Protein AF-A0A1G1DJS7-F1 (afdb_monomer)

Secondary structure (DSSP, 8-state):
-PPPPHHHHHHHHHHHTS-HHHHHHHHHHHHHHHHHHH-SS--HHHHHHHHHHHH------S-HHHHHHHHHHT---

Structure (mmCIF, N/CA/C/O backbone):
data_AF-A0A1G1DJS7-F1
#
_entry.id   AF-A0A1G1DJS7-F1
#
loop_
_atom_site.group_PDB
_atom_site.id
_atom_site.type_symbol
_atom_site.label_atom_id
_atom_site.label_alt_id
_atom_site.label_comp_id
_atom_site.label_asym_id
_atom_site.label_entity_id
_atom_site.label_seq_id
_atom_site.pdbx_PDB_ins_code
_atom_site.Cartn_x
_atom_site.Cartn_y
_atom_site.Cartn_z
_atom_site.occupancy
_atom_site.B_iso_or_equiv
_atom_site.auth_seq_id
_atom_site.auth_comp_id
_atom_site.auth_asym_id
_atom_site.auth_atom_id
_atom_site.pdbx_PDB_model_num
ATOM 1 N N . MET A 1 1 ? -0.891 -6.353 26.184 1.00 51.12 1 MET A N 1
ATOM 2 C CA . MET A 1 1 ? -1.495 -5.632 25.046 1.00 51.12 1 MET A CA 1
ATOM 3 C C . MET A 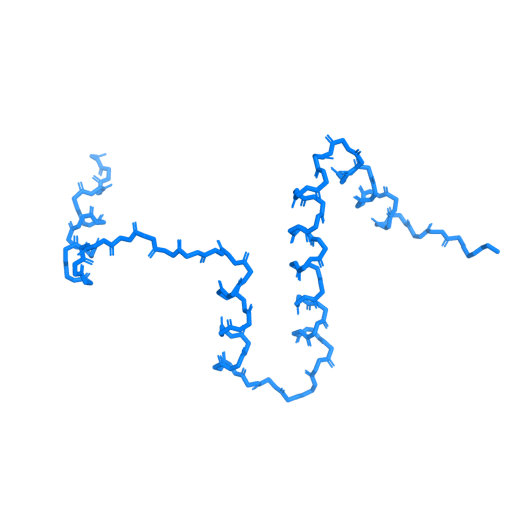1 1 ? -0.880 -4.249 25.047 1.00 51.12 1 MET A C 1
ATOM 5 O O . MET A 1 1 ? -1.141 -3.494 25.974 1.00 51.12 1 MET A O 1
ATOM 9 N N . GLU A 1 2 ? 0.035 -3.979 24.123 1.00 70.88 2 GLU A N 1
ATOM 10 C CA . GLU A 1 2 ? 0.716 -2.683 24.064 1.00 70.88 2 GLU A CA 1
ATOM 11 C C . GLU A 1 2 ? -0.273 -1.590 23.647 1.00 70.88 2 GLU A C 1
ATOM 13 O O . GLU A 1 2 ? -1.168 -1.814 22.825 1.00 70.88 2 GLU A O 1
ATOM 18 N N . ALA A 1 3 ? -0.168 -0.423 24.281 1.00 71.75 3 ALA A N 1
ATOM 19 C CA . ALA A 1 3 ? -1.043 0.697 23.985 1.00 71.75 3 ALA A CA 1
ATOM 20 C C . ALA A 1 3 ? -0.659 1.287 22.626 1.00 71.75 3 ALA A C 1
ATOM 22 O O . ALA A 1 3 ? 0.454 1.775 22.456 1.00 71.75 3 ALA A O 1
ATOM 23 N N . LYS A 1 4 ? -1.600 1.271 21.676 1.00 80.75 4 LYS A N 1
ATOM 24 C CA . LYS A 1 4 ? -1.397 1.909 20.374 1.00 80.75 4 LYS A CA 1
ATOM 25 C C . LYS A 1 4 ? -1.203 3.414 20.539 1.00 80.75 4 LYS A C 1
ATOM 27 O O . LYS A 1 4 ? -2.001 4.070 21.223 1.00 80.75 4 LYS A O 1
ATOM 32 N N . THR A 1 5 ? -0.194 3.948 19.866 1.00 91.44 5 THR A N 1
ATOM 33 C CA . THR A 1 5 ? 0.040 5.382 19.698 1.00 91.44 5 THR A CA 1
ATOM 34 C C . THR A 1 5 ? -1.154 6.054 19.011 1.00 91.44 5 THR A C 1
ATOM 36 O O . THR A 1 5 ? -2.021 5.395 18.427 1.00 91.44 5 THR A O 1
ATOM 39 N N . LEU A 1 6 ? -1.216 7.388 19.074 1.00 93.00 6 LEU A N 1
ATOM 40 C CA . LEU A 1 6 ? -2.230 8.161 18.352 1.00 93.00 6 LEU A CA 1
ATOM 41 C C . LEU A 1 6 ? -2.209 7.837 16.847 1.00 93.00 6 LEU A C 1
ATOM 43 O O . LEU A 1 6 ? -3.254 7.556 16.269 1.00 93.00 6 LEU A O 1
ATOM 47 N N . TYR A 1 7 ? -1.021 7.792 16.242 1.00 89.19 7 TYR A N 1
ATOM 48 C CA . TYR A 1 7 ? -0.857 7.575 14.804 1.00 89.19 7 TYR A CA 1
ATOM 49 C C . TYR A 1 7 ? -1.263 6.170 14.359 1.00 89.19 7 TYR A C 1
ATOM 51 O O . TYR A 1 7 ? -1.931 6.023 13.342 1.00 89.19 7 TYR A O 1
ATOM 59 N N . GLU A 1 8 ? -0.957 5.138 15.149 1.00 88.94 8 GLU A N 1
ATOM 60 C CA . GLU A 1 8 ? -1.426 3.779 14.855 1.00 88.94 8 GLU A CA 1
ATOM 61 C C . GLU A 1 8 ? -2.956 3.693 14.846 1.00 88.94 8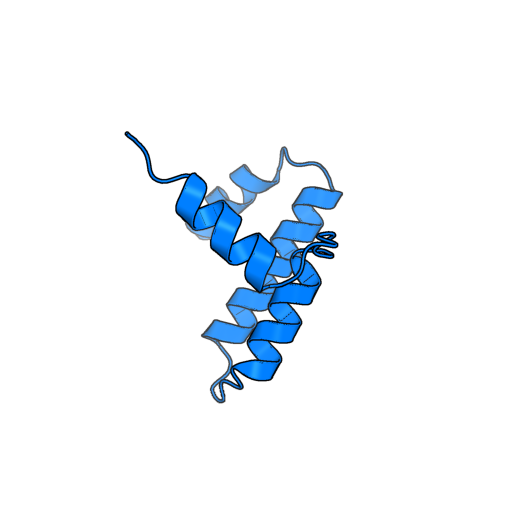 GLU A C 1
ATOM 63 O O . GLU A 1 8 ? -3.531 2.958 14.043 1.00 88.94 8 GLU A O 1
ATOM 68 N N . LYS A 1 9 ? -3.636 4.443 15.723 1.00 92.50 9 LYS A N 1
ATOM 69 C CA . LYS A 1 9 ? -5.104 4.484 15.744 1.00 92.50 9 LYS A CA 1
ATOM 70 C C . LYS A 1 9 ? -5.671 5.187 14.515 1.00 92.50 9 LYS A C 1
ATOM 72 O O . LYS A 1 9 ? -6.646 4.682 13.967 1.00 92.50 9 LYS A O 1
ATOM 77 N N . GLU A 1 10 ? -5.082 6.303 14.091 1.00 92.88 10 GLU A N 1
ATOM 78 C CA . GLU A 1 10 ? -5.539 7.026 12.898 1.00 92.88 10 GLU A CA 1
ATOM 79 C C . GLU A 1 10 ? -5.287 6.219 11.617 1.00 92.88 10 GLU A C 1
ATOM 81 O O . GLU A 1 10 ? -6.221 6.013 10.849 1.00 92.88 10 GLU A O 1
ATOM 86 N N . ILE A 1 11 ? -4.102 5.620 11.447 1.00 90.38 11 ILE A N 1
ATOM 87 C CA . ILE A 1 11 ? -3.809 4.738 10.299 1.00 90.38 11 ILE A CA 1
ATOM 88 C C . ILE A 1 11 ? -4.827 3.593 10.220 1.00 90.38 11 ILE A C 1
ATOM 90 O O . ILE A 1 11 ? -5.361 3.295 9.154 1.00 90.38 11 ILE A O 1
ATOM 94 N N . LEU A 1 12 ? -5.155 2.969 11.356 1.00 91.62 12 LEU A N 1
ATOM 95 C CA . LEU A 1 12 ? -6.148 1.894 11.398 1.00 91.62 12 LEU A CA 1
ATOM 96 C C . LEU A 1 12 ? -7.565 2.349 11.042 1.00 91.62 12 LEU A C 1
ATOM 98 O O . LEU A 1 12 ? -8.352 1.521 10.585 1.00 91.62 12 LEU A O 1
ATOM 102 N N . LYS A 1 13 ? -7.926 3.611 11.296 1.00 92.75 13 LYS A N 1
ATOM 103 C CA . LYS A 1 13 ? -9.227 4.153 10.880 1.00 92.75 13 LYS A CA 1
ATOM 104 C C . LYS A 1 13 ? -9.274 4.336 9.368 1.00 92.75 13 LYS A C 1
ATOM 106 O O . LYS A 1 13 ? -10.252 3.906 8.765 1.00 92.75 13 LYS A O 1
ATOM 111 N N . GLU A 1 14 ? -8.214 4.888 8.781 1.00 89.38 14 GLU A N 1
ATOM 112 C CA . GLU A 1 14 ? -8.116 5.135 7.337 1.00 89.38 14 GLU A CA 1
ATOM 113 C C . GLU A 1 14 ? -8.206 3.839 6.518 1.00 89.38 14 GLU A C 1
ATOM 115 O O . GLU A 1 14 ? -8.888 3.786 5.497 1.00 89.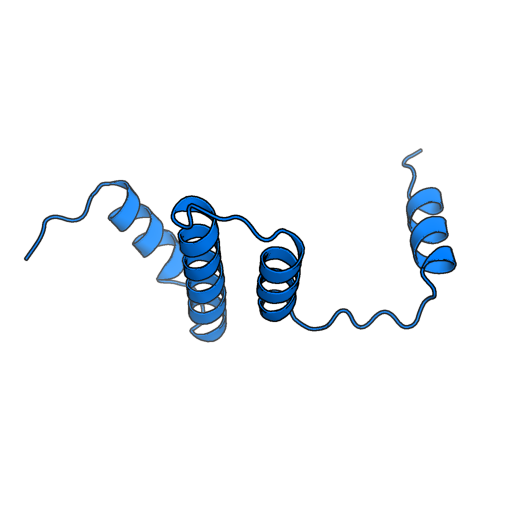38 14 GLU A O 1
ATOM 120 N N . ILE A 1 15 ? -7.581 2.752 6.987 1.00 92.50 15 ILE A N 1
ATOM 121 C CA . ILE A 1 15 ? -7.534 1.500 6.214 1.00 92.50 15 ILE A CA 1
ATOM 122 C C . ILE A 1 15 ? -8.759 0.595 6.393 1.00 92.50 15 ILE A C 1
ATOM 124 O O . ILE A 1 15 ? -9.014 -0.258 5.546 1.00 92.50 15 ILE A O 1
ATOM 128 N N . ARG A 1 16 ? -9.528 0.745 7.483 1.00 91.06 16 ARG A N 1
ATOM 129 C CA . ARG A 1 16 ? -10.563 -0.234 7.883 1.00 91.06 16 ARG A CA 1
ATOM 130 C C . ARG A 1 16 ? -11.686 -0.402 6.861 1.00 91.06 16 ARG A C 1
ATOM 132 O O . ARG A 1 16 ? -12.247 -1.488 6.76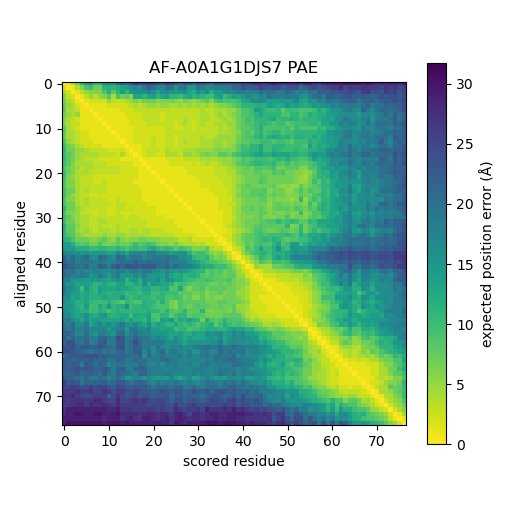1 1.00 91.06 16 ARG A O 1
ATOM 139 N N . ASN A 1 17 ? -12.028 0.662 6.142 1.00 92.81 17 ASN A N 1
ATOM 140 C CA . ASN A 1 17 ? -13.151 0.668 5.201 1.00 92.81 17 ASN A CA 1
ATOM 141 C C . ASN A 1 17 ? -12.717 0.410 3.752 1.00 92.81 17 ASN A C 1
ATOM 143 O O . ASN A 1 17 ? -13.542 0.471 2.842 1.00 92.81 17 ASN A O 1
ATOM 147 N N . LEU A 1 18 ? -11.430 0.148 3.525 1.00 94.00 18 LEU A N 1
ATOM 148 C CA . LEU A 1 18 ? -10.909 -0.157 2.201 1.00 94.00 18 LEU A CA 1
ATOM 149 C C . LEU A 1 18 ? -11.147 -1.625 1.859 1.00 94.00 18 LEU A C 1
ATOM 151 O O . LEU A 1 18 ? -11.205 -2.482 2.742 1.00 94.00 18 LEU A O 1
ATOM 155 N N . SER A 1 19 ? -11.246 -1.926 0.567 1.00 95.50 19 SER A N 1
ATOM 156 C CA . SER A 1 19 ? -11.256 -3.310 0.102 1.00 95.50 19 SER A CA 1
ATOM 157 C C . SER A 1 19 ? -9.922 -3.993 0.414 1.00 95.50 19 SER A C 1
ATOM 159 O O . SER A 1 19 ? -8.880 -3.341 0.479 1.00 95.50 19 SER A O 1
ATOM 161 N N . GLU A 1 20 ? -9.941 -5.313 0.580 1.00 93.00 20 GLU A N 1
ATOM 162 C CA . GLU A 1 20 ? -8.736 -6.102 0.864 1.00 93.00 20 GLU A CA 1
ATOM 163 C C . GLU A 1 20 ? -7.584 -5.846 -0.136 1.00 93.00 20 GLU A C 1
ATOM 165 O O . GLU A 1 20 ? -6.472 -5.593 0.327 1.00 93.00 20 GLU A O 1
ATOM 170 N N . PRO A 1 21 ? -7.814 -5.738 -1.466 1.00 92.25 21 PRO A N 1
ATOM 171 C CA . PRO A 1 21 ? -6.748 -5.381 -2.411 1.00 92.25 21 PRO A CA 1
ATOM 172 C C . PRO A 1 21 ? -6.117 -4.003 -2.154 1.00 92.25 21 PRO A C 1
ATOM 174 O O . PRO A 1 21 ? -4.917 -3.807 -2.347 1.00 92.25 21 PRO A O 1
ATOM 177 N N . LEU A 1 22 ? -6.910 -3.024 -1.707 1.00 89.88 22 LEU A N 1
ATOM 178 C CA . LEU A 1 22 ? -6.405 -1.691 -1.367 1.00 89.88 22 LEU A CA 1
ATOM 179 C C . LEU A 1 22 ? -5.652 -1.700 -0.034 1.00 89.88 22 LEU A C 1
ATOM 181 O O . LEU A 1 22 ? -4.623 -1.034 0.082 1.00 89.88 22 LEU A O 1
ATOM 185 N N . GLN A 1 23 ? -6.120 -2.475 0.948 1.00 92.56 23 GLN A N 1
ATOM 186 C CA . GLN A 1 23 ? -5.391 -2.683 2.202 1.00 92.56 23 GLN A CA 1
ATOM 187 C C . GLN A 1 23 ? -4.031 -3.343 1.944 1.00 92.56 23 GLN A C 1
ATOM 189 O O . GLN A 1 23 ? -3.021 -2.888 2.481 1.00 92.56 23 GLN A O 1
ATOM 194 N N . GLU A 1 24 ? -3.981 -4.356 1.076 1.00 90.56 24 GLU A N 1
ATOM 195 C CA . GLU A 1 24 ? -2.738 -5.012 0.664 1.00 90.56 24 GLU A CA 1
ATOM 196 C C . GLU A 1 24 ? -1.777 -4.025 -0.013 1.00 90.56 24 GLU A C 1
ATOM 198 O O . GLU A 1 24 ? -0.595 -3.963 0.337 1.00 90.56 24 GLU A O 1
ATOM 203 N N . LYS A 1 25 ? -2.279 -3.200 -0.940 1.00 88.06 25 LYS A N 1
ATOM 204 C CA . LYS A 1 25 ? -1.465 -2.179 -1.613 1.00 88.06 25 LYS A CA 1
ATOM 205 C C . LYS A 1 25 ? -0.876 -1.175 -0.618 1.00 88.06 25 LYS A C 1
ATOM 207 O O . LYS A 1 25 ? 0.317 -0.883 -0.683 1.00 88.06 25 LYS A O 1
ATOM 212 N N . LEU A 1 26 ? -1.676 -0.685 0.330 1.00 90.81 26 LEU A N 1
ATOM 213 C CA . LEU A 1 26 ? -1.200 0.232 1.372 1.00 90.81 26 LEU A CA 1
ATOM 214 C C . LEU A 1 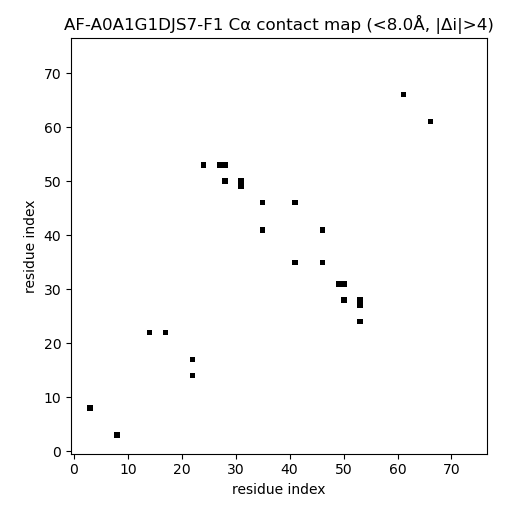26 ? -0.174 -0.418 2.299 1.00 90.81 26 LEU A C 1
ATOM 216 O O . LEU A 1 26 ? 0.821 0.217 2.642 1.00 90.81 26 LEU A O 1
ATOM 220 N N . PHE A 1 27 ? -0.374 -1.684 2.669 1.00 90.12 27 PHE A N 1
ATOM 221 C CA . PHE A 1 27 ? 0.602 -2.433 3.455 1.00 90.12 27 PHE A CA 1
ATOM 222 C C . PHE A 1 27 ?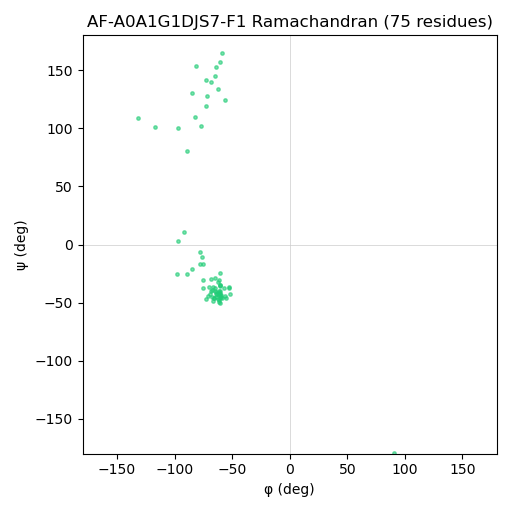 1.959 -2.514 2.742 1.00 90.12 27 PHE A C 1
ATOM 224 O O . PHE A 1 27 ? 2.985 -2.232 3.361 1.00 90.12 27 PHE A O 1
ATOM 231 N N . ARG A 1 28 ? 1.970 -2.824 1.437 1.00 88.56 28 ARG A N 1
ATOM 232 C CA . ARG A 1 28 ? 3.199 -2.862 0.624 1.00 88.56 28 ARG A CA 1
ATOM 233 C C . ARG A 1 28 ? 3.900 -1.499 0.581 1.00 88.56 28 ARG A C 1
ATOM 235 O O . ARG A 1 28 ? 5.108 -1.443 0.785 1.00 88.56 28 ARG A O 1
ATOM 242 N N . ILE A 1 29 ? 3.149 -0.408 0.401 1.00 87.56 29 ILE A N 1
ATOM 243 C CA . ILE A 1 29 ? 3.698 0.962 0.408 1.00 87.56 29 ILE A CA 1
ATOM 244 C C . ILE A 1 29 ? 4.331 1.295 1.766 1.00 87.56 29 ILE A C 1
ATOM 246 O O . ILE A 1 29 ? 5.471 1.749 1.819 1.00 87.56 29 ILE A O 1
ATOM 250 N N . ILE A 1 30 ? 3.623 1.041 2.872 1.00 88.19 30 ILE A N 1
ATOM 251 C CA . ILE A 1 30 ? 4.140 1.291 4.227 1.00 88.19 30 ILE A CA 1
ATOM 252 C C . ILE A 1 30 ? 5.399 0.456 4.488 1.00 88.19 30 ILE A C 1
ATOM 254 O O . ILE A 1 30 ? 6.349 0.951 5.096 1.00 88.19 30 ILE A O 1
ATOM 258 N N . HIS A 1 31 ? 5.422 -0.798 4.027 1.00 86.69 31 HIS A N 1
ATOM 259 C CA . HIS A 1 31 ? 6.590 -1.661 4.154 1.00 86.69 31 HIS A CA 1
ATOM 260 C C . HIS A 1 31 ? 7.801 -1.077 3.425 1.00 86.69 31 HIS A C 1
ATOM 262 O O . HIS A 1 31 ? 8.868 -0.990 4.026 1.00 86.69 31 HIS A O 1
ATOM 268 N N . LEU A 1 32 ? 7.627 -0.630 2.180 1.00 84.31 32 LEU A N 1
ATOM 269 C CA . LEU A 1 32 ? 8.701 -0.010 1.409 1.00 84.31 32 LEU A CA 1
ATOM 270 C C . LEU A 1 32 ? 9.222 1.256 2.090 1.00 84.31 32 LEU A C 1
ATOM 272 O O . LEU A 1 32 ? 10.414 1.353 2.355 1.00 84.31 32 LEU A O 1
ATOM 276 N N . LEU A 1 33 ? 8.335 2.178 2.475 1.00 82.75 33 LEU A N 1
ATOM 277 C CA . LEU A 1 33 ? 8.734 3.413 3.164 1.00 82.75 33 LEU A CA 1
ATOM 278 C C . LEU A 1 33 ? 9.517 3.125 4.449 1.00 82.75 33 LEU A C 1
ATOM 280 O O . LEU A 1 33 ? 10.475 3.821 4.777 1.00 82.75 33 LEU A O 1
ATOM 284 N N . ARG A 1 34 ? 9.134 2.073 5.177 1.00 84.81 34 ARG A N 1
ATOM 285 C CA . ARG A 1 34 ? 9.870 1.630 6.358 1.00 84.81 34 ARG A CA 1
ATOM 286 C C . ARG A 1 34 ? 11.278 1.143 6.004 1.00 84.81 34 ARG A C 1
ATOM 288 O O . ARG A 1 34 ? 12.193 1.426 6.771 1.00 84.81 34 ARG A O 1
ATOM 295 N N . GLN A 1 35 ? 11.455 0.409 4.906 1.00 80.50 35 GLN A N 1
ATOM 296 C CA . GLN A 1 35 ? 12.785 -0.018 4.457 1.00 80.50 35 GLN A CA 1
ATOM 297 C C . GLN A 1 35 ? 13.649 1.186 4.076 1.00 80.50 35 GLN A C 1
ATOM 299 O O . GLN A 1 35 ? 14.780 1.267 4.540 1.00 80.50 35 GLN A O 1
ATOM 304 N N . GLU A 1 36 ? 13.094 2.145 3.335 1.00 73.06 36 GLU A N 1
ATOM 305 C CA . GLU A 1 36 ? 13.795 3.368 2.919 1.00 73.06 36 GLU A CA 1
ATOM 306 C C . GLU A 1 36 ? 14.260 4.227 4.101 1.00 73.06 36 GLU A C 1
ATOM 308 O O . GLU A 1 36 ? 15.381 4.720 4.122 1.00 73.06 36 GLU A O 1
ATOM 313 N N . ILE A 1 37 ? 13.418 4.382 5.127 1.00 77.44 37 ILE A N 1
ATOM 314 C CA . ILE A 1 37 ? 13.738 5.218 6.296 1.00 77.44 37 ILE A CA 1
ATOM 315 C C . ILE A 1 37 ? 14.745 4.533 7.237 1.00 77.44 37 ILE A C 1
ATOM 317 O O . ILE A 1 37 ? 15.493 5.214 7.938 1.00 77.44 37 ILE A O 1
ATOM 321 N N . ILE A 1 38 ? 14.738 3.197 7.314 1.00 69.81 38 ILE A N 1
ATOM 322 C CA . ILE A 1 38 ? 15.521 2.438 8.306 1.00 69.81 38 ILE A CA 1
ATOM 323 C C . ILE A 1 38 ? 16.850 1.918 7.733 1.00 69.81 38 ILE A C 1
ATOM 325 O O . ILE A 1 38 ? 17.783 1.693 8.507 1.00 69.81 38 ILE A O 1
ATOM 329 N N . LYS A 1 39 ? 16.972 1.711 6.415 1.00 64.69 39 LYS A N 1
ATOM 330 C CA . LYS A 1 39 ? 18.208 1.184 5.817 1.00 64.69 39 LYS A CA 1
ATOM 331 C C . LYS A 1 39 ? 19.329 2.245 5.840 1.00 64.69 39 LYS A C 1
ATOM 333 O O . LYS A 1 39 ? 19.128 3.351 5.351 1.00 64.69 39 LYS A O 1
ATOM 338 N N . PRO A 1 40 ? 20.523 1.917 6.374 1.00 58.59 40 PRO A N 1
ATOM 339 C CA . PRO A 1 40 ? 21.656 2.845 6.440 1.00 58.59 40 PRO A CA 1
ATOM 340 C C . PRO A 1 40 ? 22.412 3.004 5.107 1.00 58.59 40 PRO A C 1
ATOM 342 O O . PRO A 1 40 ? 23.153 3.970 4.948 1.00 58.59 40 PRO A O 1
ATOM 345 N N . GLU A 1 41 ? 22.226 2.083 4.157 1.00 64.81 41 GLU A N 1
ATOM 346 C CA . GLU A 1 41 ? 22.806 2.131 2.810 1.00 64.81 41 GLU A CA 1
ATOM 347 C C . GLU A 1 41 ? 21.665 2.211 1.791 1.00 64.81 41 GLU A C 1
ATOM 349 O O . GLU A 1 41 ? 20.977 1.227 1.516 1.00 64.81 41 GLU A O 1
ATOM 354 N N . TYR A 1 42 ? 21.427 3.424 1.295 1.00 63.72 42 TYR A N 1
ATOM 355 C CA . TYR A 1 42 ? 20.433 3.721 0.270 1.00 63.72 42 TYR A CA 1
ATOM 356 C C . TYR A 1 42 ? 21.023 3.410 -1.111 1.00 63.72 42 TYR A C 1
ATOM 358 O O . TYR A 1 42 ? 21.923 4.111 -1.576 1.00 63.72 42 TYR A O 1
ATOM 366 N N . ASP A 1 43 ? 20.525 2.355 -1.756 1.00 72.56 43 ASP A N 1
ATOM 367 C CA . ASP A 1 43 ? 20.739 2.102 -3.183 1.00 72.56 43 ASP A CA 1
ATOM 368 C C . ASP A 1 43 ? 19.519 2.632 -3.943 1.00 72.56 43 ASP A C 1
ATOM 370 O O . ASP A 1 43 ? 18.467 1.992 -3.991 1.00 72.56 43 ASP A O 1
ATOM 374 N N . GLU A 1 44 ? 19.672 3.826 -4.518 1.00 70.62 44 GLU A N 1
ATOM 375 C CA . GLU A 1 44 ? 18.625 4.554 -5.245 1.00 70.62 44 GLU A CA 1
ATOM 376 C C . GLU A 1 44 ? 17.969 3.710 -6.344 1.00 70.62 44 GLU A C 1
ATOM 378 O O . GLU A 1 44 ? 16.756 3.785 -6.563 1.00 70.62 44 GLU A O 1
ATOM 383 N 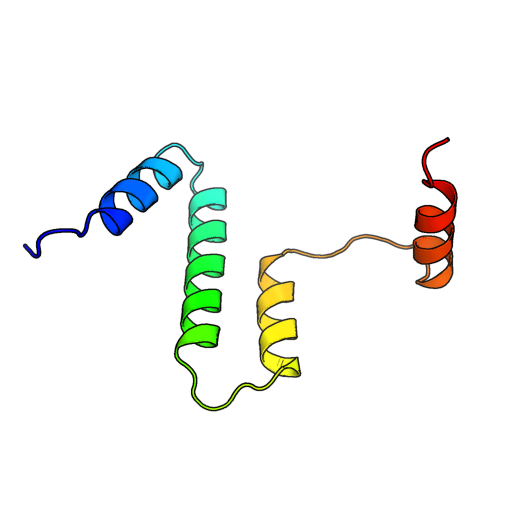N . LYS A 1 45 ? 18.762 2.879 -7.032 1.00 75.19 45 LYS A N 1
ATOM 384 C CA . LYS A 1 45 ? 18.277 2.068 -8.146 1.00 75.19 45 LYS A CA 1
ATOM 385 C C . LYS A 1 45 ? 17.406 0.924 -7.637 1.00 75.19 45 LYS A C 1
ATOM 387 O O . LYS A 1 45 ? 16.306 0.728 -8.147 1.00 75.19 45 LYS A O 1
ATOM 392 N N . LEU A 1 46 ? 17.868 0.218 -6.606 1.00 77.06 46 LEU A N 1
ATOM 393 C CA . LEU A 1 46 ? 17.100 -0.858 -5.980 1.00 77.06 46 LEU A CA 1
ATOM 394 C C . LEU A 1 46 ? 15.800 -0.330 -5.347 1.00 77.06 46 LEU A C 1
ATOM 396 O O . LEU A 1 46 ? 14.745 -0.930 -5.538 1.00 77.06 46 LEU A O 1
ATOM 400 N N . ALA A 1 47 ? 15.865 0.811 -4.654 1.00 74.12 47 ALA A N 1
ATOM 401 C CA . ALA A 1 47 ? 14.709 1.472 -4.045 1.00 74.12 47 ALA A CA 1
ATOM 402 C C . ALA A 1 47 ? 13.646 1.861 -5.088 1.00 74.12 47 ALA A C 1
ATOM 404 O O . ALA A 1 47 ? 12.446 1.645 -4.895 1.00 74.12 47 ALA A O 1
ATOM 405 N N . THR A 1 48 ? 14.092 2.403 -6.225 1.00 75.38 48 THR A N 1
ATOM 406 C CA . THR A 1 48 ? 13.212 2.787 -7.336 1.00 75.38 48 THR A CA 1
ATOM 407 C C . THR A 1 48 ? 12.543 1.568 -7.967 1.00 75.38 48 THR A C 1
ATOM 409 O O . THR A 1 48 ? 11.326 1.576 -8.166 1.00 75.38 48 THR A O 1
ATOM 412 N N . ASP A 1 49 ? 13.300 0.500 -8.230 1.00 78.25 49 ASP A N 1
ATOM 413 C CA . ASP A 1 49 ? 12.767 -0.735 -8.815 1.00 78.25 49 ASP A CA 1
ATOM 414 C C . ASP A 1 49 ? 11.745 -1.411 -7.873 1.00 78.25 49 ASP A C 1
ATOM 416 O O . ASP A 1 49 ? 10.663 -1.820 -8.313 1.00 78.25 49 ASP A O 1
ATOM 420 N N . GLU A 1 50 ? 12.028 -1.469 -6.563 1.00 78.31 50 GLU A N 1
ATOM 421 C CA . GLU A 1 50 ? 11.090 -1.976 -5.549 1.00 78.31 50 GLU A CA 1
ATOM 422 C C . GLU A 1 50 ? 9.805 -1.134 -5.497 1.00 78.31 50 GLU A C 1
ATOM 424 O O . GLU A 1 50 ? 8.705 -1.694 -5.444 1.00 78.31 50 GLU A O 1
ATOM 429 N N . PHE A 1 51 ? 9.911 0.196 -5.582 1.00 76.19 51 PHE A N 1
ATOM 430 C CA . PHE A 1 51 ? 8.752 1.091 -5.564 1.00 76.19 51 P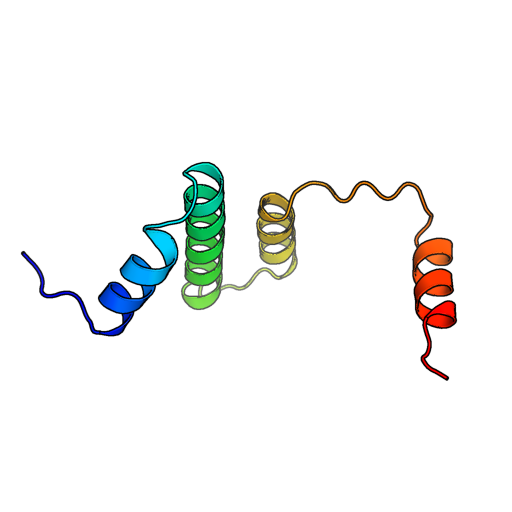HE A CA 1
ATOM 431 C C . PHE A 1 51 ? 7.867 0.926 -6.794 1.00 76.19 51 PHE A C 1
ATOM 433 O O . PHE A 1 51 ? 6.652 0.738 -6.667 1.00 76.19 51 PHE A O 1
ATOM 440 N N . LEU A 1 52 ? 8.470 0.920 -7.983 1.00 76.81 52 LEU A N 1
ATOM 441 C CA . LEU A 1 52 ? 7.745 0.745 -9.238 1.00 76.81 52 LEU A CA 1
ATOM 442 C C . LEU A 1 52 ? 7.018 -0.605 -9.289 1.00 76.81 52 LEU A C 1
ATOM 444 O O . LEU A 1 52 ? 5.886 -0.664 -9.768 1.00 76.81 52 LEU A O 1
ATOM 448 N N . SER A 1 53 ? 7.591 -1.662 -8.700 1.00 78.50 53 SER A N 1
ATOM 449 C CA . SER A 1 53 ? 6.944 -2.982 -8.626 1.00 78.50 53 SER A CA 1
ATOM 450 C C . SER A 1 53 ? 5.603 -2.984 -7.868 1.00 78.50 53 SER A C 1
ATOM 452 O O . SER A 1 53 ? 4.743 -3.829 -8.123 1.00 78.50 53 SER A O 1
ATOM 454 N N . ILE A 1 54 ? 5.390 -2.026 -6.957 1.00 78.19 54 ILE A N 1
ATOM 455 C CA . ILE A 1 54 ? 4.156 -1.885 -6.164 1.00 78.19 54 ILE A CA 1
ATOM 456 C C . ILE A 1 54 ? 3.120 -1.012 -6.891 1.00 78.19 54 ILE A C 1
ATOM 458 O O . ILE A 1 54 ? 1.910 -1.144 -6.668 1.00 78.19 54 ILE A O 1
ATOM 462 N N . CYS A 1 55 ? 3.571 -0.115 -7.770 1.00 74.88 55 CYS A N 1
ATOM 463 C CA . CYS A 1 55 ? 2.719 0.844 -8.471 1.00 74.88 55 CYS A CA 1
ATOM 464 C C . CYS A 1 55 ? 1.911 0.232 -9.627 1.00 74.88 55 CYS A C 1
ATOM 466 O O . CYS A 1 55 ? 0.946 0.858 -10.068 1.00 74.88 55 CYS A O 1
ATOM 468 N N . GLY A 1 56 ? 2.209 -1.010 -10.018 1.00 68.81 56 GLY A N 1
ATOM 469 C CA . GLY A 1 56 ? 1.592 -1.691 -11.156 1.00 68.81 56 GLY A CA 1
ATOM 470 C C . GLY A 1 56 ? 2.374 -1.456 -12.448 1.00 68.81 56 GLY A C 1
ATOM 471 O O . GLY A 1 56 ? 3.409 -0.796 -12.451 1.00 68.81 56 GLY A O 1
ATOM 472 N N . THR A 1 57 ? 1.899 -2.021 -13.553 1.00 69.31 57 THR A N 1
ATOM 473 C CA . THR A 1 57 ? 2.520 -1.843 -14.868 1.00 69.31 57 THR A CA 1
ATOM 474 C C . THR A 1 57 ? 2.018 -0.564 -15.527 1.00 69.31 57 THR A C 1
ATOM 476 O O . THR A 1 57 ? 0.816 -0.315 -15.597 1.00 69.31 57 THR A O 1
ATOM 479 N N . TRP A 1 58 ? 2.949 0.258 -16.007 1.00 70.50 58 TRP A N 1
ATOM 480 C CA . TRP A 1 58 ? 2.636 1.399 -16.860 1.00 70.50 58 TRP A CA 1
ATOM 481 C C . TRP A 1 58 ? 2.358 0.882 -18.275 1.00 70.50 58 TRP A C 1
ATOM 483 O O . TRP A 1 58 ? 3.281 0.513 -18.998 1.00 70.50 58 TRP A O 1
ATOM 493 N N . GLU A 1 59 ? 1.081 0.800 -18.641 1.00 66.56 59 GLU A N 1
ATOM 494 C CA . GLU A 1 59 ? 0.640 0.466 -19.999 1.00 66.56 59 GLU A CA 1
ATOM 495 C C . GLU A 1 59 ? 0.513 1.759 -20.805 1.00 66.56 59 GLU A C 1
ATOM 497 O O . GLU A 1 59 ? -0.560 2.350 -20.924 1.00 66.56 59 GLU A O 1
ATOM 502 N N . ASP A 1 60 ? 1.646 2.248 -21.298 1.00 75.00 60 ASP A N 1
ATOM 503 C CA . ASP A 1 60 ? 1.675 3.341 -22.261 1.00 75.00 60 ASP A CA 1
ATOM 504 C C . ASP A 1 60 ? 2.591 2.957 -23.413 1.00 75.00 60 ASP A C 1
ATOM 506 O O . ASP A 1 60 ? 3.815 2.901 -23.279 1.00 75.00 60 ASP A O 1
ATOM 510 N N . ASP A 1 61 ? 1.961 2.692 -24.547 1.00 79.88 61 ASP A N 1
ATOM 511 C CA . ASP A 1 61 ? 2.625 2.236 -25.764 1.00 79.88 61 ASP A CA 1
ATOM 512 C C . ASP A 1 61 ? 3.321 3.389 -26.504 1.00 79.88 61 ASP A C 1
ATOM 514 O O . ASP A 1 61 ? 4.012 3.175 -27.503 1.00 79.88 61 ASP A O 1
ATOM 518 N N . ARG A 1 62 ? 3.119 4.627 -26.035 1.00 83.25 62 ARG A N 1
ATOM 519 C CA . ARG A 1 62 ? 3.753 5.820 -26.589 1.00 83.25 62 ARG A CA 1
ATOM 520 C C . ARG A 1 62 ? 5.223 5.856 -26.205 1.00 83.25 62 ARG A C 1
ATOM 522 O O . ARG A 1 62 ? 5.612 5.562 -25.076 1.00 83.25 62 ARG A O 1
ATOM 529 N N . THR A 1 63 ? 6.039 6.307 -27.143 1.00 84.31 63 THR A N 1
ATOM 530 C CA . THR A 1 63 ? 7.452 6.599 -26.912 1.00 84.31 63 THR A CA 1
ATOM 531 C C . THR A 1 63 ? 7.622 7.680 -25.843 1.00 84.31 63 THR A C 1
ATOM 533 O O . THR A 1 63 ? 6.742 8.518 -25.630 1.00 84.31 63 THR A O 1
ATOM 536 N N . ALA A 1 64 ? 8.792 7.712 -25.198 1.00 79.12 64 ALA A N 1
ATOM 537 C CA . ALA A 1 64 ? 9.119 8.760 -24.228 1.00 79.12 64 ALA A CA 1
ATOM 538 C C . ALA A 1 64 ? 8.918 10.172 -24.818 1.00 79.12 64 ALA A C 1
ATOM 540 O O . ALA A 1 64 ? 8.424 11.073 -24.146 1.00 79.12 64 ALA A O 1
ATOM 541 N N . GLU A 1 65 ? 9.235 10.353 -26.101 1.00 81.44 65 GLU A N 1
ATOM 542 C CA . GLU A 1 65 ? 9.086 11.624 -26.810 1.00 81.44 65 GLU A CA 1
ATOM 543 C C . GLU A 1 65 ? 7.608 12.009 -27.008 1.00 81.44 65 GLU A C 1
ATOM 545 O O . GLU A 1 65 ? 7.219 13.157 -26.792 1.00 81.44 65 GLU A O 1
ATOM 550 N N . GLU A 1 66 ? 6.740 11.050 -27.331 1.00 83.81 66 GLU A N 1
ATOM 551 C CA . GLU A 1 66 ? 5.289 11.262 -27.416 1.00 83.81 66 GLU A CA 1
ATOM 552 C C . GLU A 1 66 ? 4.656 11.568 -26.050 1.00 83.81 66 GLU A C 1
ATOM 554 O O . GLU A 1 66 ? 3.752 12.405 -25.962 1.00 83.81 66 GLU A O 1
ATOM 559 N N . GLN A 1 67 ? 5.144 10.938 -24.980 1.00 80.50 67 GLN A N 1
ATOM 560 C CA . GLN A 1 67 ? 4.700 11.207 -23.610 1.00 80.50 67 GLN A CA 1
ATOM 561 C C . GLN A 1 67 ? 5.078 12.629 -23.168 1.00 80.50 67 GLN A C 1
ATOM 563 O O . GLN A 1 67 ? 4.225 13.363 -22.660 1.00 80.50 67 GLN A O 1
ATOM 568 N N . ILE A 1 68 ? 6.323 13.050 -23.424 1.00 82.62 68 ILE A N 1
ATOM 569 C CA . ILE A 1 68 ? 6.822 14.400 -23.112 1.00 82.62 68 ILE A CA 1
ATOM 570 C C . ILE A 1 68 ? 6.040 15.463 -23.896 1.00 82.62 68 ILE A C 1
ATOM 572 O O . ILE A 1 68 ? 5.533 16.418 -23.307 1.00 82.62 68 ILE A O 1
ATOM 576 N N . ASN A 1 69 ? 5.846 15.261 -25.203 1.00 79.56 69 ASN A N 1
ATOM 577 C CA . ASN A 1 69 ? 5.097 16.191 -26.055 1.00 79.56 69 ASN A CA 1
ATOM 578 C C . ASN A 1 69 ? 3.627 16.348 -25.623 1.00 79.56 69 ASN A C 1
ATOM 580 O O . ASN A 1 69 ? 3.029 17.412 -25.795 1.00 79.56 69 ASN A O 1
ATOM 584 N N . ASN A 1 70 ? 3.023 15.303 -25.052 1.00 73.88 70 ASN A N 1
ATOM 585 C CA . ASN A 1 70 ? 1.665 15.378 -24.519 1.00 73.88 70 ASN A CA 1
ATOM 586 C C . ASN A 1 70 ? 1.587 16.251 -23.252 1.00 73.88 70 ASN A C 1
ATOM 588 O O . ASN A 1 70 ? 0.627 17.002 -23.088 1.00 73.88 70 ASN A O 1
ATOM 592 N N . LEU A 1 71 ? 2.606 16.216 -22.388 1.00 70.31 71 LEU A N 1
ATOM 593 C CA . LEU A 1 71 ? 2.680 17.097 -21.215 1.00 70.31 71 LEU A CA 1
ATOM 594 C C . LEU A 1 71 ? 2.817 18.572 -21.619 1.00 70.31 71 LEU A C 1
ATOM 596 O O . LEU A 1 71 ? 2.191 19.437 -21.009 1.00 70.31 71 LEU A O 1
ATOM 600 N N . GLU A 1 72 ? 3.565 18.872 -22.684 1.00 59.66 72 GLU A N 1
ATOM 601 C CA . GLU A 1 72 ? 3.709 20.247 -23.184 1.00 59.66 72 GLU A CA 1
ATOM 602 C C . GLU A 1 72 ? 2.418 20.809 -23.797 1.00 59.66 72 GLU A C 1
ATOM 604 O O . GLU A 1 72 ? 2.166 22.013 -23.709 1.00 59.66 72 GLU A O 1
ATOM 609 N N . ARG A 1 73 ? 1.569 19.941 -24.363 1.00 56.28 73 ARG A N 1
ATOM 610 C CA . ARG A 1 73 ? 0.238 20.301 -24.887 1.00 56.28 73 ARG A CA 1
ATOM 611 C C . A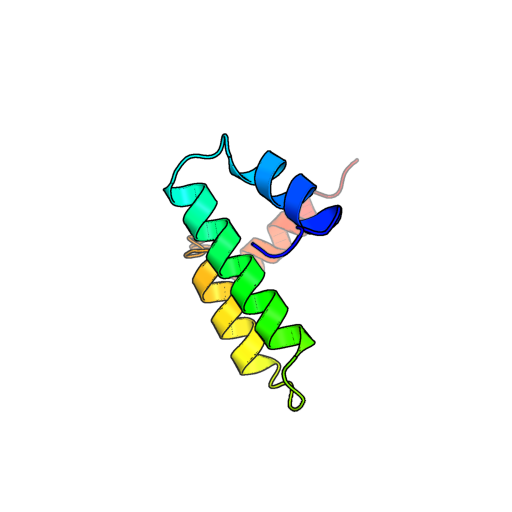RG A 1 73 ? -0.810 20.539 -23.800 1.00 56.28 73 ARG A C 1
ATOM 613 O O . ARG A 1 73 ? -1.836 21.145 -24.090 1.00 56.28 73 ARG A O 1
ATOM 620 N N . LEU A 1 74 ? -0.559 20.089 -22.570 1.00 58.12 74 LEU A N 1
ATOM 621 C CA . LEU A 1 74 ? -1.442 20.273 -21.415 1.00 58.12 74 LEU A CA 1
ATOM 622 C C . LEU A 1 74 ? -1.125 21.539 -20.602 1.00 58.12 74 LEU A C 1
ATOM 624 O O . LEU A 1 74 ? -1.672 21.709 -19.511 1.00 58.12 74 LEU A O 1
ATOM 628 N N . LYS A 1 75 ? -0.274 22.449 -21.106 1.00 49.31 75 LYS A N 1
ATOM 629 C CA . LYS A 1 75 ? -0.109 23.769 -20.479 1.00 49.31 75 LYS A CA 1
ATOM 630 C C . LYS A 1 75 ? -1.479 24.465 -20.399 1.00 49.31 75 LYS A C 1
ATOM 632 O O . LYS A 1 75 ? -2.137 24.594 -21.433 1.00 49.31 75 LYS A O 1
ATOM 637 N N . PRO A 1 76 ? -1.929 24.895 -19.206 1.00 57.59 76 PRO A N 1
ATOM 638 C CA . PRO A 1 76 ? -3.180 25.628 -19.092 1.00 57.59 76 PRO A CA 1
ATOM 639 C C . PRO A 1 76 ? -3.054 26.976 -19.814 1.00 57.59 76 PRO A C 1
ATOM 641 O O . PRO A 1 76 ? -1.974 27.571 -19.827 1.00 57.59 76 PRO A O 1
ATOM 644 N N . ILE A 1 77 ? -4.164 27.399 -20.428 1.00 54.59 77 ILE A N 1
ATOM 645 C CA . ILE A 1 77 ? -4.369 28.737 -21.011 1.00 54.59 77 ILE A CA 1
ATOM 646 C C . ILE A 1 77 ? -4.135 29.806 -19.942 1.00 54.59 77 ILE A C 1
ATOM 648 O O . ILE A 1 77 ? -4.639 29.608 -18.812 1.00 54.59 77 ILE A O 1
#

Mean predicted aligned error: 11.86 Å

Solvent-accessible surface area (backbone atoms only — not comparable to full-atom values): 4917 Å² total; per-residue (Å²): 133,85,82,75,51,74,64,58,54,51,54,53,60,69,46,66,82,50,54,67,74,55,42,52,52,50,50,54,51,54,52,49,54,50,50,66,74,67,48,91,76,83,53,68,67,62,54,48,54,57,51,49,69,73,75,54,84,85,90,65,94,63,51,71,67,58,53,52,55,50,58,66,71,62,61,81,132

Foldseek 3Di:
DDDDDPVSVVVCVVLVPDDPVVNVLVVLVVVLVVCCVPDPDDDPVVSVVSVVVSVDDDPDPDDPVRVVVVVVVPPDD

Sequence (77 aa):
MEAKTLYEKEILKEIRNLSEPLQEKLFRIIHLLRQEIIKPEYDEKLATDEFLSICGTWEDDRTAEEQINNLERLKPI

Radius of gyration: 18.23 Å; Cα contacts (8 Å, |Δi|>4): 13; chains: 1; bounding box: 36×35×52 Å

pLDDT: mean 79.03, std 11.53, range [49.31, 95.5]